Protein AF-A0A7S9CN85-F1 (afdb_monomer)

Secondary structure (DSSP, 8-state):
----------------------------HHHHHHHHHHHHHHHHTT--THHHHHHHHHHHHHHHHHHHHHHT-HHHHHHHHHHHHHHHHHHHHHHHHHHHHS-----PPPPPTTB-TTS-BSSSPPPP-PPPPEEEEE-SS-EEEEE--

Sequence (149 aa):
MSMVTRLSVLLLSAAAIASCGVAAKAQSAEEWAQVIAMDRKLVQSGASPELIQIDMTIAKMIPEGQAIVASHDQAKARQWSQKFHALMARKDQISRKYLAEHPFKYAGPKADPCLSPMGKNTCAPPPTPQPRRMCSINYGSTVGLIPCD

Solvent-accessible surface area (backbone atoms only — not comparable to full-atom values): 9652 Å² total; per-residue (Å²): 132,86,88,89,81,83,90,86,84,91,76,87,84,81,90,84,91,74,97,79,74,88,64,75,72,82,69,50,60,69,55,38,54,51,50,42,57,50,50,51,56,41,31,78,69,72,39,67,69,62,53,53,56,47,44,58,50,51,39,64,43,42,66,53,51,52,51,32,61,75,68,64,38,65,68,58,46,51,56,53,49,53,55,51,51,54,48,52,53,50,46,50,54,51,52,52,52,47,43,71,77,51,70,80,80,80,79,65,82,76,79,56,90,43,44,45,100,84,68,47,65,70,74,59,78,80,81,78,82,76,80,79,55,68,38,81,47,75,74,88,87,51,77,46,76,43,79,55,131

Structure (mmCIF, N/CA/C/O backbone):
data_AF-A0A7S9CN85-F1
#
_entry.id   AF-A0A7S9CN85-F1
#
loop_
_atom_site.group_PDB
_atom_site.id
_atom_site.type_symbol
_atom_site.label_atom_id
_atom_site.label_alt_id
_atom_site.label_comp_id
_atom_site.label_asym_id
_atom_site.label_entity_id
_atom_site.label_seq_id
_atom_site.pdbx_PDB_ins_code
_atom_site.Cartn_x
_atom_site.Cartn_y
_atom_site.Cartn_z
_atom_site.occupancy
_atom_site.B_iso_or_equiv
_atom_site.auth_seq_id
_atom_site.auth_comp_id
_atom_site.auth_asym_id
_atom_site.auth_atom_id
_atom_site.pdbx_PDB_model_num
ATOM 1 N N . MET A 1 1 ? -34.228 -13.626 34.090 1.00 33.50 1 MET A N 1
ATOM 2 C CA . MET A 1 1 ? -33.471 -14.580 33.242 1.00 33.50 1 MET A CA 1
ATOM 3 C C . MET A 1 1 ? -33.836 -14.313 31.787 1.00 33.50 1 MET A C 1
ATOM 5 O O . MET A 1 1 ? -34.970 -13.914 31.579 1.00 33.50 1 MET A O 1
ATOM 9 N N . SER A 1 2 ? -32.908 -14.543 30.847 1.00 31.89 2 SER A N 1
ATOM 10 C CA . SER A 1 2 ? -33.054 -14.428 29.373 1.00 31.89 2 SER A CA 1
ATOM 11 C C . SER A 1 2 ? -33.457 -13.041 28.834 1.00 31.89 2 SER A C 1
ATOM 13 O O . SER A 1 2 ? -34.507 -12.516 29.166 1.00 31.89 2 SER A O 1
ATOM 15 N N . MET A 1 3 ? -32.575 -12.300 28.155 1.00 32.56 3 MET A N 1
ATOM 16 C CA . MET A 1 3 ? -31.953 -12.501 26.825 1.00 32.56 3 MET A CA 1
ATOM 17 C C . MET A 1 3 ? -32.798 -11.984 25.649 1.00 32.56 3 MET A C 1
ATOM 19 O O . MET A 1 3 ? -33.989 -12.244 25.535 1.00 32.56 3 MET A O 1
ATOM 23 N N . VAL A 1 4 ? -32.117 -11.222 24.789 1.00 39.66 4 VAL A N 1
ATOM 24 C CA . VAL A 1 4 ? -32.655 -10.405 23.695 1.00 39.66 4 VAL A CA 1
ATOM 25 C C . VAL A 1 4 ? -32.729 -11.199 22.388 1.00 39.66 4 VAL A C 1
ATOM 27 O O . VAL A 1 4 ? -31.731 -11.789 21.977 1.00 39.66 4 VAL A O 1
ATOM 30 N N . THR A 1 5 ? -33.849 -11.077 21.670 1.00 38.81 5 THR A N 1
ATOM 31 C CA . THR A 1 5 ? -34.007 -11.501 20.265 1.00 38.81 5 THR A CA 1
ATOM 32 C C . THR A 1 5 ? -34.668 -10.337 19.512 1.00 38.81 5 THR A C 1
ATOM 34 O O . THR A 1 5 ? -35.816 -10.022 19.793 1.00 38.81 5 THR A O 1
ATOM 37 N N . ARG A 1 6 ? -33.925 -9.453 18.830 1.00 39.84 6 ARG A N 1
ATOM 38 C CA . ARG A 1 6 ? -33.339 -9.539 17.467 1.00 39.84 6 ARG A CA 1
ATOM 39 C C . ARG A 1 6 ? -34.356 -9.483 16.311 1.00 39.84 6 ARG A C 1
ATOM 41 O O . ARG A 1 6 ? -35.215 -10.347 16.228 1.00 39.84 6 ARG A O 1
ATOM 48 N N . LEU A 1 7 ? -34.062 -8.575 15.360 1.00 29.98 7 LEU A N 1
ATOM 49 C CA . LEU A 1 7 ? -34.639 -8.414 14.006 1.00 29.98 7 LEU A CA 1
ATOM 50 C C . LEU A 1 7 ? -36.117 -7.938 13.974 1.00 29.98 7 LEU A C 1
ATOM 52 O O . LEU A 1 7 ? -36.903 -8.327 14.822 1.00 29.98 7 LEU A O 1
ATOM 56 N N . SER A 1 8 ? -36.581 -7.062 13.069 1.00 38.91 8 SER A N 1
ATOM 57 C CA . SER A 1 8 ? -35.979 -6.416 11.883 1.00 38.91 8 SER A CA 1
ATOM 58 C C . SER A 1 8 ? -36.600 -5.032 11.638 1.00 38.91 8 SER A C 1
ATOM 60 O O . SER A 1 8 ? -37.818 -4.914 11.698 1.00 38.91 8 SER A O 1
ATOM 62 N N . VAL A 1 9 ? -35.811 -4.043 11.198 1.00 36.59 9 VAL A N 1
ATOM 63 C CA . VAL A 1 9 ? -36.303 -2.970 10.306 1.00 36.59 9 VAL A CA 1
ATOM 64 C C . VAL A 1 9 ? -35.252 -2.717 9.224 1.00 36.59 9 VAL A C 1
ATOM 66 O O . VAL A 1 9 ? -34.207 -2.120 9.473 1.00 36.59 9 VAL A O 1
ATOM 69 N N . LEU A 1 10 ? -35.535 -3.204 8.016 1.00 36.44 10 LEU A N 1
ATOM 70 C CA . LEU A 1 10 ? -34.863 -2.790 6.786 1.00 36.44 10 LEU A CA 1
ATOM 71 C C . LEU A 1 10 ? -35.450 -1.448 6.348 1.00 36.44 10 LEU A C 1
ATOM 73 O O . LEU A 1 10 ? -36.650 -1.379 6.103 1.00 36.44 10 LEU A O 1
ATOM 77 N N . LEU A 1 11 ? -34.615 -0.420 6.193 1.00 35.97 11 LEU A N 1
ATOM 78 C CA . LEU A 1 11 ? -34.972 0.822 5.500 1.00 35.97 11 LEU A CA 1
ATOM 79 C C . LEU A 1 11 ? -33.726 1.424 4.824 1.00 35.97 11 LEU A C 1
ATOM 81 O O . LEU A 1 11 ? -32.960 2.173 5.424 1.00 35.97 11 LEU A O 1
ATOM 85 N N . LEU A 1 12 ? -33.529 1.071 3.551 1.00 34.25 12 LEU A N 1
ATOM 86 C CA . LEU A 1 12 ? -32.894 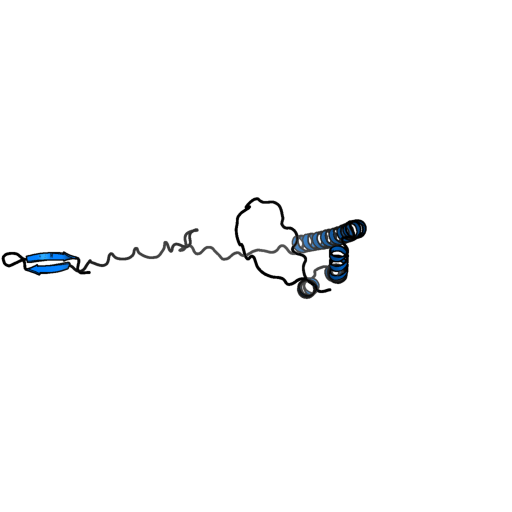1.952 2.561 1.00 34.25 12 LEU A CA 1
ATOM 87 C C . LEU A 1 12 ? -33.996 2.967 2.163 1.00 34.25 12 LEU A C 1
ATOM 89 O O . LEU A 1 12 ? -35.143 2.558 2.034 1.00 34.25 12 LEU A O 1
ATOM 93 N N . SER A 1 13 ? -33.813 4.270 1.939 1.00 36.62 13 SER A N 1
ATOM 94 C CA . SER A 1 13 ? -32.669 5.068 1.453 1.00 36.62 13 SER A CA 1
ATOM 95 C C . SER A 1 13 ? -32.759 6.503 2.071 1.00 36.62 13 SER A C 1
ATOM 97 O O . SER A 1 13 ? -33.527 6.682 3.007 1.00 36.62 13 SER A O 1
ATOM 99 N N . ALA A 1 14 ? -32.077 7.590 1.666 1.00 36.66 14 ALA A N 1
ATOM 100 C CA . ALA A 1 14 ? -31.208 7.887 0.517 1.00 36.66 14 ALA A CA 1
ATOM 101 C C . ALA A 1 14 ? -30.258 9.087 0.792 1.00 36.66 14 ALA A C 1
ATOM 103 O O . ALA A 1 14 ? -30.360 9.754 1.813 1.00 36.66 14 ALA A O 1
ATOM 104 N N . ALA A 1 15 ? -29.413 9.391 -0.201 1.00 34.78 15 ALA A N 1
ATOM 105 C CA . ALA A 1 15 ? -28.934 10.726 -0.595 1.00 34.78 15 ALA A CA 1
ATOM 106 C C . ALA A 1 15 ? -28.355 11.695 0.466 1.00 34.78 15 ALA A C 1
ATOM 108 O O . ALA A 1 15 ? -29.034 12.582 0.976 1.00 34.78 15 ALA A O 1
ATOM 109 N N . ALA A 1 16 ? -27.023 11.687 0.570 1.00 32.78 16 ALA A N 1
ATOM 110 C CA . ALA A 1 16 ? -26.239 12.916 0.700 1.00 32.78 16 ALA A CA 1
ATOM 111 C C . ALA A 1 16 ? -25.072 12.867 -0.304 1.00 32.78 16 ALA A C 1
ATOM 113 O O . ALA A 1 16 ? -24.110 12.125 -0.116 1.00 32.78 16 ALA A O 1
ATOM 114 N N . ILE A 1 17 ? -25.175 13.627 -1.399 1.00 47.62 17 ILE A N 1
ATOM 115 C CA . ILE A 1 17 ? -24.083 13.822 -2.363 1.00 47.62 17 ILE A CA 1
ATOM 116 C C . ILE A 1 17 ? -23.369 15.121 -1.987 1.00 47.62 17 ILE A C 1
ATOM 118 O O . ILE A 1 17 ? -23.887 16.196 -2.273 1.00 47.62 17 ILE A O 1
ATOM 122 N N . ALA A 1 18 ? -22.182 15.034 -1.385 1.00 34.41 18 ALA A N 1
ATOM 123 C CA . ALA A 1 18 ? -21.231 16.145 -1.347 1.00 34.41 18 ALA A CA 1
ATOM 124 C C . ALA A 1 18 ? -19.802 15.657 -1.063 1.00 34.41 18 ALA A C 1
ATOM 126 O O . ALA A 1 18 ? -19.492 15.113 -0.009 1.00 34.41 18 ALA A O 1
ATOM 127 N N . SER A 1 19 ? -18.933 15.896 -2.038 1.00 42.41 19 SER A N 1
ATOM 128 C CA . SER A 1 19 ? -17.479 15.748 -2.013 1.00 42.41 19 SER A CA 1
ATOM 129 C C . SER A 1 19 ? -16.785 16.205 -0.714 1.00 42.41 19 SER A C 1
ATOM 131 O O . SER A 1 19 ? -16.505 17.392 -0.559 1.00 42.41 19 SER A O 1
ATOM 133 N N . CYS A 1 20 ? -16.377 15.259 0.138 1.00 32.62 20 CYS A N 1
ATOM 134 C CA . CYS A 1 20 ? -15.020 15.201 0.708 1.00 32.62 20 CYS A CA 1
ATOM 135 C C . CYS A 1 20 ? -14.846 13.897 1.495 1.00 32.62 20 CYS A C 1
ATOM 137 O O . CYS A 1 20 ? -15.395 13.747 2.583 1.00 32.62 20 CYS A O 1
ATOM 139 N N . GLY A 1 21 ? -14.098 12.938 0.948 1.00 29.98 21 GLY A N 1
ATOM 140 C CA . GLY A 1 21 ? -13.905 11.658 1.625 1.00 29.98 21 GLY A CA 1
ATOM 141 C C . GLY A 1 21 ? -13.669 10.486 0.690 1.00 29.98 21 GLY A C 1
ATOM 142 O O . GLY A 1 21 ? -14.465 9.551 0.666 1.00 29.98 21 GLY A O 1
ATOM 143 N N . VAL A 1 22 ? -12.491 10.440 0.060 1.00 32.94 22 VAL A N 1
ATOM 144 C CA . VAL A 1 22 ? -11.813 9.140 -0.069 1.00 32.94 22 VAL A CA 1
ATOM 145 C C . VAL A 1 22 ? -11.303 8.782 1.329 1.00 32.94 22 VAL A C 1
ATOM 147 O O . VAL A 1 22 ? -10.1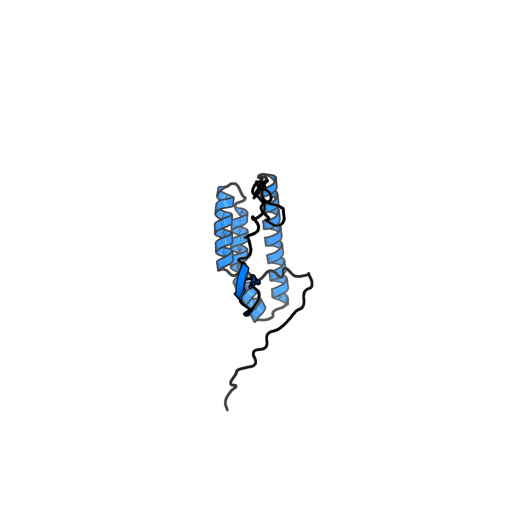10 8.820 1.618 1.00 32.94 22 VAL A O 1
ATOM 150 N N . ALA A 1 23 ? -12.241 8.490 2.236 1.00 34.88 23 ALA 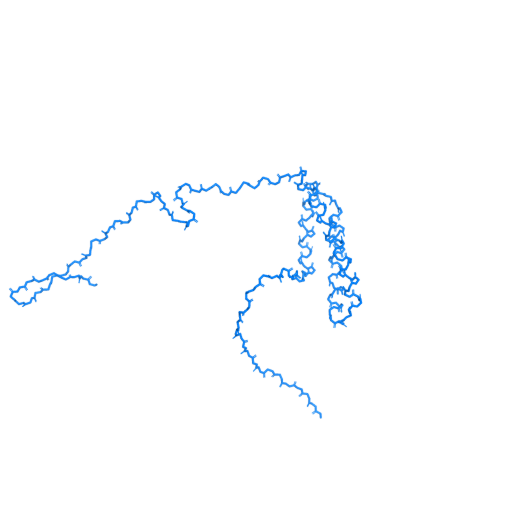A N 1
ATOM 151 C CA . ALA A 1 23 ? -11.930 7.753 3.441 1.00 34.88 23 ALA A CA 1
ATOM 152 C C . ALA A 1 23 ? -11.419 6.407 2.940 1.00 34.88 23 ALA A C 1
ATOM 154 O O . ALA A 1 23 ? -12.184 5.645 2.344 1.00 34.88 23 ALA A O 1
ATOM 155 N N . ALA A 1 24 ? -10.110 6.179 3.074 1.00 40.12 24 ALA A N 1
ATOM 156 C CA . ALA A 1 24 ? -9.470 4.966 2.603 1.00 40.12 24 ALA A CA 1
ATOM 157 C C . ALA A 1 24 ? -10.205 3.775 3.222 1.00 40.12 24 ALA A C 1
ATOM 159 O O . ALA A 1 24 ? -10.102 3.520 4.423 1.00 40.12 24 ALA A O 1
ATOM 160 N N . LYS A 1 25 ? -11.003 3.089 2.398 1.00 41.34 25 LYS A N 1
ATOM 161 C CA . LYS A 1 25 ? -11.722 1.883 2.795 1.00 41.34 25 LYS A CA 1
ATOM 162 C C . LYS A 1 25 ? -10.644 0.918 3.272 1.00 41.34 25 LYS A C 1
ATOM 164 O O . LYS A 1 25 ? -9.724 0.644 2.506 1.00 41.34 25 LYS A O 1
ATOM 169 N N . ALA A 1 26 ? -10.687 0.537 4.549 1.00 52.34 26 ALA A N 1
ATOM 170 C CA . ALA A 1 26 ? -9.568 -0.139 5.194 1.00 52.34 26 ALA A CA 1
ATOM 171 C C . ALA A 1 26 ? -9.252 -1.439 4.443 1.00 52.34 26 ALA A C 1
ATOM 173 O O . ALA A 1 26 ? -10.030 -2.389 4.506 1.00 52.34 26 ALA A O 1
ATOM 174 N N . GLN A 1 27 ? -8.144 -1.433 3.699 1.00 67.88 27 GLN A N 1
ATOM 175 C CA . GLN A 1 27 ? -7.755 -2.549 2.846 1.00 67.88 27 GLN A CA 1
ATOM 176 C C . GLN A 1 27 ? -7.398 -3.752 3.721 1.00 67.88 27 GLN A C 1
ATOM 178 O O . GLN A 1 27 ? -6.632 -3.640 4.681 1.00 67.88 27 GLN A O 1
ATOM 183 N N . SER A 1 28 ? -7.989 -4.888 3.379 1.00 78.62 28 SER A N 1
ATOM 184 C CA . SER A 1 28 ? -7.772 -6.196 3.988 1.00 78.62 28 SER A CA 1
ATOM 185 C C . SER A 1 28 ? -6.325 -6.677 3.831 1.00 78.62 28 SER A C 1
ATOM 187 O O . SER A 1 28 ? -5.571 -6.194 2.981 1.00 78.62 28 SER A O 1
ATOM 189 N N . ALA A 1 29 ? -5.919 -7.657 4.642 1.00 79.19 29 ALA A N 1
ATOM 190 C CA . ALA A 1 29 ? -4.589 -8.257 4.524 1.00 79.19 29 ALA A CA 1
ATOM 191 C C . ALA A 1 29 ? -4.396 -8.943 3.154 1.00 79.19 29 ALA A C 1
ATOM 193 O O . ALA A 1 29 ? -3.297 -8.941 2.599 1.00 79.19 29 ALA A O 1
ATOM 194 N N . GLU A 1 30 ? -5.479 -9.470 2.585 1.00 82.50 30 GLU A N 1
ATOM 195 C CA . GLU A 1 30 ? -5.557 -10.085 1.264 1.00 82.50 30 GLU A CA 1
ATOM 196 C C . GLU A 1 30 ? -5.324 -9.065 0.137 1.00 82.50 30 GLU A C 1
ATOM 198 O O . GLU A 1 30 ? -4.569 -9.345 -0.796 1.00 82.50 30 GLU A O 1
ATOM 203 N N . GLU A 1 31 ? -5.907 -7.865 0.229 1.00 88.06 31 GLU A N 1
ATOM 204 C CA . GLU A 1 31 ? -5.638 -6.768 -0.715 1.00 88.06 31 GLU A CA 1
ATOM 205 C C . GLU A 1 31 ? -4.162 -6.339 -0.650 1.00 88.06 31 GLU A C 1
ATOM 207 O O . GLU A 1 31 ? -3.512 -6.204 -1.688 1.00 88.06 31 GLU A O 1
ATOM 212 N N . TRP A 1 32 ? -3.575 -6.242 0.548 1.00 89.62 32 TRP A N 1
ATOM 213 C CA . TRP A 1 32 ? -2.140 -5.960 0.696 1.00 89.62 32 TRP A CA 1
ATOM 214 C C . TRP A 1 32 ? -1.235 -7.064 0.137 1.00 89.62 32 TRP A C 1
ATOM 216 O O . TRP A 1 32 ? -0.173 -6.761 -0.410 1.00 89.62 32 TRP A O 1
ATOM 226 N N . ALA A 1 33 ? -1.644 -8.334 0.189 1.00 90.19 33 ALA A N 1
ATOM 227 C CA . ALA A 1 33 ? -0.907 -9.415 -0.466 1.00 90.19 33 ALA A CA 1
ATOM 228 C C . ALA A 1 33 ? -0.870 -9.250 -2.000 1.00 90.19 33 ALA A C 1
ATOM 230 O O . ALA A 1 33 ? 0.149 -9.559 -2.626 1.00 90.19 33 ALA A O 1
ATOM 231 N N . GLN A 1 34 ? -1.936 -8.709 -2.606 1.00 91.44 34 GLN A N 1
ATOM 232 C CA . GLN A 1 34 ? -1.962 -8.370 -4.035 1.00 91.44 34 GLN A CA 1
ATOM 233 C C . GLN A 1 34 ? -1.055 -7.175 -4.354 1.00 91.44 34 GLN A C 1
ATOM 235 O O . GLN A 1 34 ? -0.297 -7.245 -5.323 1.00 91.44 34 GLN A O 1
ATOM 240 N N . VAL A 1 35 ? -1.058 -6.128 -3.516 1.00 90.94 35 VAL A N 1
ATOM 241 C CA . VAL A 1 35 ? -0.136 -4.980 -3.646 1.00 90.94 35 VAL A CA 1
ATOM 242 C C . VAL A 1 35 ? 1.321 -5.455 -3.612 1.00 90.94 35 VAL A C 1
ATOM 244 O O . VAL A 1 35 ? 2.072 -5.176 -4.542 1.00 90.94 35 VAL A O 1
ATOM 247 N N . ILE A 1 36 ? 1.701 -6.290 -2.635 1.00 93.38 36 ILE A N 1
ATOM 248 C CA . ILE A 1 36 ? 3.051 -6.884 -2.551 1.00 93.38 36 ILE A CA 1
ATOM 249 C C . ILE A 1 36 ? 3.399 -7.680 -3.823 1.00 93.38 36 ILE A C 1
ATOM 251 O O . ILE A 1 36 ? 4.540 -7.647 -4.291 1.00 93.38 36 ILE A O 1
ATOM 255 N N . ALA A 1 37 ? 2.444 -8.415 -4.400 1.00 93.94 37 ALA A N 1
ATOM 256 C CA . ALA A 1 37 ? 2.665 -9.180 -5.627 1.00 93.94 37 ALA A CA 1
ATOM 257 C C . ALA A 1 37 ? 2.831 -8.288 -6.874 1.00 93.94 37 ALA A C 1
ATOM 259 O O . ALA A 1 37 ? 3.600 -8.640 -7.772 1.00 93.94 37 ALA A O 1
ATOM 260 N N . MET A 1 38 ? 2.147 -7.141 -6.933 1.00 90.69 38 MET A N 1
ATOM 261 C CA . MET A 1 38 ? 2.330 -6.129 -7.978 1.00 90.69 38 MET A CA 1
ATOM 262 C C . MET A 1 38 ? 3.675 -5.416 -7.837 1.00 90.69 38 MET A C 1
ATOM 264 O O . MET A 1 38 ? 4.452 -5.393 -8.793 1.00 90.69 38 MET A O 1
ATOM 268 N N . ASP A 1 39 ? 3.998 -4.917 -6.645 1.00 92.88 39 ASP A N 1
ATOM 269 C CA . ASP A 1 39 ? 5.247 -4.198 -6.399 1.00 92.88 39 ASP A CA 1
ATOM 270 C C . ASP A 1 39 ? 6.468 -5.110 -6.599 1.00 92.88 39 ASP A C 1
ATOM 272 O O . ASP A 1 39 ? 7.497 -4.646 -7.082 1.00 92.88 39 ASP A O 1
ATOM 276 N N . ARG A 1 40 ? 6.362 -6.433 -6.376 1.00 95.19 40 ARG A N 1
ATOM 277 C CA . ARG A 1 40 ? 7.429 -7.392 -6.746 1.00 95.19 40 ARG A CA 1
ATOM 278 C C . ARG A 1 40 ? 7.747 -7.371 -8.243 1.00 95.19 40 ARG A C 1
ATOM 280 O O . ARG A 1 40 ? 8.921 -7.419 -8.602 1.00 95.19 40 ARG A O 1
ATOM 287 N N . LYS A 1 41 ? 6.733 -7.263 -9.110 1.00 93.62 41 LYS A N 1
ATOM 288 C CA . LYS A 1 41 ? 6.923 -7.134 -10.568 1.00 93.62 41 LYS A CA 1
ATOM 289 C C . LYS A 1 41 ? 7.516 -5.772 -10.933 1.00 93.62 41 LYS A C 1
ATOM 291 O O . LYS A 1 41 ? 8.343 -5.688 -11.837 1.00 93.62 41 LYS A O 1
ATOM 296 N N . LEU A 1 42 ? 7.131 -4.719 -10.211 1.00 89.88 42 LEU A N 1
ATOM 297 C CA . LEU A 1 42 ? 7.696 -3.377 -10.368 1.00 89.88 42 LEU A CA 1
ATOM 298 C C . LEU A 1 42 ? 9.184 -3.345 -9.987 1.00 89.88 42 LEU A C 1
ATOM 300 O O . LEU A 1 42 ? 9.993 -2.795 -10.725 1.00 89.88 42 LEU A O 1
ATOM 304 N N . VAL A 1 43 ? 9.569 -4.000 -8.887 1.00 94.06 43 VAL A N 1
ATOM 305 C CA . VAL A 1 43 ? 10.969 -4.137 -8.444 1.00 94.06 43 VAL A CA 1
ATOM 306 C C . VAL A 1 43 ? 11.793 -4.968 -9.428 1.00 94.06 43 VAL A C 1
ATOM 308 O O . VAL A 1 43 ? 12.903 -4.579 -9.777 1.00 94.06 43 VAL A O 1
ATOM 311 N N . GLN A 1 44 ? 11.232 -6.057 -9.968 1.00 92.94 44 GLN A N 1
ATOM 312 C CA . GLN A 1 44 ? 11.838 -6.795 -11.090 1.00 92.94 44 GLN A CA 1
ATOM 313 C C . GLN A 1 44 ? 12.003 -5.928 -12.353 1.00 92.94 44 GLN A C 1
ATOM 315 O O . GLN A 1 44 ? 12.866 -6.210 -13.178 1.00 92.94 44 GLN A O 1
ATOM 320 N N . SER A 1 45 ? 11.211 -4.858 -12.474 1.00 88.94 45 SER A N 1
ATOM 321 C CA . SER A 1 45 ? 11.245 -3.859 -13.550 1.00 88.94 45 SER A CA 1
ATOM 322 C C . SER A 1 45 ? 11.994 -2.571 -13.146 1.00 88.94 45 SER A C 1
ATOM 324 O O . SER A 1 45 ? 11.763 -1.511 -13.728 1.00 88.94 45 SER A O 1
ATOM 326 N N . GLY A 1 46 ? 12.868 -2.638 -12.132 1.00 89.19 46 GLY A N 1
ATOM 327 C CA . GLY A 1 46 ? 13.767 -1.551 -11.720 1.00 89.19 46 GLY A CA 1
ATOM 328 C C . GLY A 1 46 ? 13.262 -0.617 -10.612 1.00 89.19 46 GLY A C 1
ATOM 329 O O . GLY A 1 46 ? 13.968 0.327 -10.261 1.00 89.19 46 GLY A O 1
ATOM 330 N N . ALA A 1 47 ? 12.078 -0.844 -10.033 1.00 91.50 47 ALA A N 1
ATOM 331 C CA . ALA A 1 47 ? 11.619 -0.069 -8.876 1.00 91.50 47 ALA A CA 1
ATOM 332 C C . ALA A 1 47 ? 12.403 -0.415 -7.590 1.00 91.50 47 ALA A C 1
ATOM 334 O O . ALA A 1 47 ? 13.004 -1.483 -7.467 1.00 91.50 47 ALA A O 1
ATOM 335 N N . SER A 1 48 ? 12.385 0.482 -6.595 1.00 94.50 48 SER A N 1
ATOM 336 C CA . SER A 1 48 ? 13.134 0.277 -5.344 1.00 94.50 48 SER A CA 1
ATOM 337 C C . SER A 1 48 ? 12.599 -0.918 -4.535 1.00 94.50 48 SER A C 1
ATOM 339 O O . SER A 1 48 ? 11.401 -0.949 -4.236 1.00 94.50 48 SER A O 1
ATOM 341 N N . PRO A 1 49 ? 13.459 -1.849 -4.067 1.00 94.81 49 PRO A N 1
ATOM 342 C CA . PRO A 1 49 ? 13.045 -2.978 -3.226 1.00 94.81 49 PRO A CA 1
ATOM 343 C C . PRO A 1 49 ? 12.476 -2.551 -1.862 1.00 94.81 49 PRO A C 1
ATOM 345 O O . PRO A 1 49 ? 11.825 -3.347 -1.186 1.00 94.81 49 PRO A O 1
ATOM 348 N N . GLU A 1 50 ? 12.680 -1.291 -1.464 1.00 96.00 50 GLU A N 1
ATOM 349 C CA . GLU A 1 50 ? 12.094 -0.691 -0.263 1.00 96.00 50 GLU A CA 1
ATOM 350 C C . GLU A 1 50 ? 10.554 -0.716 -0.277 1.00 96.00 50 GLU A C 1
ATOM 352 O O . GLU A 1 50 ? 9.944 -0.876 0.780 1.00 96.00 50 GLU A O 1
ATOM 357 N N . LEU A 1 51 ? 9.926 -0.655 -1.463 1.00 94.62 51 LEU A N 1
ATOM 358 C CA . LEU A 1 51 ? 8.470 -0.770 -1.627 1.00 94.62 51 LEU A CA 1
ATOM 359 C C . LEU A 1 51 ? 7.915 -2.031 -0.949 1.00 94.62 51 LEU A C 1
ATOM 361 O O . LEU A 1 51 ? 6.962 -1.955 -0.178 1.00 94.62 51 LEU A O 1
ATOM 365 N N . ILE A 1 52 ? 8.579 -3.176 -1.144 1.00 95.81 52 ILE A N 1
ATOM 366 C CA . ILE A 1 52 ? 8.162 -4.463 -0.567 1.00 95.81 52 ILE A CA 1
ATOM 367 C C . ILE A 1 52 ? 8.227 -4.440 0.959 1.00 95.81 52 ILE A C 1
ATOM 369 O O . ILE A 1 52 ? 7.355 -4.996 1.624 1.00 95.81 52 ILE A O 1
ATOM 373 N N . GLN A 1 53 ? 9.249 -3.795 1.526 1.00 96.38 53 GLN A N 1
ATOM 374 C CA . GLN A 1 53 ? 9.412 -3.699 2.978 1.00 96.38 53 GLN A CA 1
ATOM 375 C C . GLN A 1 53 ? 8.353 -2.786 3.603 1.00 96.38 53 GLN A C 1
ATOM 377 O O . GLN A 1 53 ? 7.829 -3.094 4.676 1.00 96.38 53 GLN A O 1
ATOM 382 N N . ILE A 1 54 ? 7.994 -1.698 2.916 1.00 96.25 54 ILE A N 1
ATOM 383 C CA . ILE A 1 54 ? 6.896 -0.816 3.317 1.00 96.25 54 ILE A CA 1
ATOM 384 C C . ILE A 1 54 ? 5.569 -1.580 3.276 1.00 96.25 54 ILE A C 1
ATOM 386 O O . ILE A 1 54 ? 4.877 -1.635 4.292 1.00 96.25 54 ILE A O 1
ATOM 390 N N . ASP A 1 55 ? 5.254 -2.256 2.172 1.00 95.62 55 ASP A N 1
ATOM 391 C CA . ASP A 1 55 ? 3.992 -2.987 2.013 1.00 95.62 55 ASP A CA 1
ATOM 392 C C . ASP A 1 55 ? 3.858 -4.147 3.007 1.00 95.62 55 ASP A C 1
ATOM 394 O O . ASP A 1 55 ? 2.812 -4.321 3.629 1.00 95.62 55 ASP A O 1
ATOM 398 N N . MET A 1 56 ? 4.936 -4.904 3.244 1.00 95.56 56 MET A N 1
ATOM 399 C CA . MET A 1 56 ? 4.971 -5.941 4.284 1.00 95.56 56 MET A CA 1
ATOM 400 C C . MET A 1 56 ? 4.823 -5.369 5.700 1.00 95.56 56 MET A C 1
ATOM 402 O O . MET A 1 56 ? 4.322 -6.062 6.588 1.00 95.56 56 MET A O 1
ATOM 406 N N . THR A 1 57 ? 5.252 -4.127 5.936 1.00 95.94 57 THR A N 1
ATOM 407 C CA . THR A 1 57 ? 5.050 -3.439 7.219 1.00 95.94 57 THR A CA 1
ATOM 408 C C . THR A 1 57 ? 3.600 -2.992 7.371 1.00 95.94 57 THR A C 1
ATOM 410 O O . THR A 1 57 ? 3.008 -3.221 8.426 1.00 95.94 57 THR A O 1
ATOM 413 N N . ILE A 1 58 ? 2.998 -2.427 6.320 1.00 95.06 58 ILE A N 1
ATOM 414 C CA . ILE A 1 58 ? 1.595 -2.003 6.335 1.00 95.06 58 ILE A CA 1
ATOM 415 C C . ILE A 1 58 ? 0.662 -3.213 6.485 1.00 95.06 58 ILE A C 1
ATOM 417 O O . ILE A 1 58 ? -0.218 -3.186 7.341 1.00 95.06 58 ILE A O 1
ATOM 421 N N . ALA A 1 59 ? 0.907 -4.311 5.762 1.00 93.81 59 ALA A N 1
ATOM 422 C CA . ALA A 1 59 ? 0.137 -5.552 5.882 1.00 93.81 59 ALA A CA 1
ATOM 423 C C . ALA A 1 59 ? 0.087 -6.080 7.331 1.00 93.81 59 ALA A C 1
ATOM 425 O O . ALA A 1 59 ? -0.970 -6.481 7.815 1.00 93.81 59 ALA A O 1
ATOM 426 N N . LYS A 1 60 ? 1.212 -6.014 8.061 1.00 94.31 60 LYS A N 1
ATOM 427 C CA . LYS A 1 60 ? 1.289 -6.380 9.490 1.00 94.31 60 LYS A CA 1
ATOM 428 C C . LYS A 1 60 ? 0.545 -5.404 10.407 1.00 94.31 60 LYS A C 1
ATOM 430 O O . LYS A 1 60 ? 0.093 -5.808 11.473 1.00 94.31 60 LYS A O 1
ATOM 435 N N . MET A 1 61 ? 0.409 -4.141 10.005 1.00 94.75 61 MET A N 1
ATOM 436 C CA . MET A 1 61 ? -0.323 -3.116 10.755 1.00 94.75 61 MET A CA 1
ATOM 437 C C . MET A 1 61 ? -1.846 -3.202 10.586 1.00 94.75 61 MET A C 1
ATOM 439 O O . MET A 1 61 ? -2.560 -2.644 11.415 1.00 94.75 61 MET A O 1
ATOM 443 N N . ILE A 1 62 ? -2.374 -3.893 9.569 1.00 93.06 62 ILE A N 1
ATOM 444 C CA . ILE A 1 62 ? -3.829 -4.043 9.375 1.00 93.06 62 ILE A CA 1
ATOM 445 C C . ILE A 1 62 ? -4.533 -4.725 10.567 1.00 93.06 62 ILE A C 1
ATOM 447 O O . ILE A 1 62 ? -5.461 -4.113 11.103 1.00 93.06 62 ILE A O 1
ATOM 451 N N . PRO A 1 63 ? -4.117 -5.915 11.056 1.00 93.12 63 PRO A N 1
ATOM 452 C CA . PRO A 1 63 ? -4.752 -6.529 12.228 1.00 93.12 63 PRO A CA 1
ATOM 453 C C . PRO A 1 63 ? -4.568 -5.702 13.513 1.00 93.12 63 PRO A C 1
ATOM 455 O O . PRO A 1 63 ? -5.466 -5.662 14.352 1.00 93.12 63 PRO A O 1
ATOM 458 N N . GLU A 1 64 ? -3.449 -4.980 13.651 1.00 92.62 64 GLU A N 1
ATOM 459 C CA . GLU A 1 64 ? -3.230 -4.020 14.745 1.00 92.62 64 GLU A CA 1
ATOM 460 C C . GLU A 1 64 ? -4.284 -2.896 14.705 1.00 92.62 64 GLU A C 1
ATOM 462 O O . GLU A 1 64 ? -4.940 -2.616 15.708 1.00 92.62 64 GLU A O 1
ATOM 467 N N . GLY A 1 65 ? -4.519 -2.310 13.525 1.00 93.25 65 GLY A N 1
ATOM 468 C CA . GLY A 1 65 ? -5.532 -1.275 13.312 1.00 93.25 65 GLY A CA 1
ATOM 469 C C . GLY A 1 65 ? -6.955 -1.771 13.586 1.00 93.25 65 GLY A C 1
ATOM 470 O O . GLY A 1 65 ? -7.732 -1.075 14.238 1.00 93.25 65 GLY A O 1
ATOM 471 N N . GLN A 1 66 ? -7.287 -2.997 13.170 1.00 93.12 66 GLN A N 1
ATOM 472 C CA . GLN A 1 66 ? -8.577 -3.633 13.470 1.00 93.12 66 GLN A CA 1
ATOM 473 C C . GLN A 1 66 ? -8.799 -3.802 14.982 1.00 93.12 66 GLN A C 1
ATOM 475 O O . GLN A 1 66 ? -9.876 -3.476 15.485 1.00 93.12 66 GLN A O 1
ATOM 480 N N . ALA A 1 67 ? -7.780 -4.246 15.726 1.00 94.44 67 ALA A N 1
ATOM 481 C CA . ALA A 1 67 ? -7.853 -4.373 17.182 1.00 94.44 67 ALA A CA 1
ATOM 482 C C . ALA A 1 67 ? -7.998 -3.006 17.884 1.00 94.44 67 ALA A C 1
ATOM 484 O O . ALA A 1 67 ? -8.761 -2.868 18.846 1.00 94.44 67 ALA A O 1
ATOM 485 N N . ILE A 1 68 ? -7.315 -1.970 17.387 1.00 94.00 68 ILE A N 1
ATOM 486 C CA . ILE A 1 68 ? -7.440 -0.592 17.888 1.00 94.00 68 ILE A CA 1
ATOM 487 C C . ILE A 1 68 ? -8.857 -0.043 17.661 1.00 94.00 68 ILE A C 1
ATOM 489 O O . ILE A 1 68 ? -9.439 0.533 18.577 1.00 94.00 68 ILE A O 1
ATOM 493 N N . VAL A 1 69 ? -9.443 -0.269 16.479 1.00 92.50 69 VAL A N 1
ATOM 494 C CA . VAL A 1 69 ? -10.837 0.106 16.185 1.00 92.50 69 VAL A CA 1
ATOM 495 C C . VAL A 1 69 ? -11.808 -0.627 17.115 1.00 92.50 69 VAL A C 1
ATOM 497 O O . VAL A 1 69 ? -12.655 0.017 17.727 1.00 92.50 69 VAL A O 1
ATOM 500 N N . ALA A 1 70 ? -11.656 -1.943 17.297 1.00 95.44 70 ALA A N 1
ATOM 501 C CA . ALA A 1 70 ? -12.516 -2.727 18.188 1.00 95.44 70 ALA A CA 1
ATOM 502 C C . ALA A 1 70 ? -12.440 -2.260 19.659 1.00 95.44 70 ALA A C 1
ATOM 504 O O . ALA A 1 70 ? -13.460 -2.164 20.341 1.00 95.44 70 ALA A O 1
ATOM 505 N N . SER A 1 71 ? -11.239 -1.921 20.140 1.00 96.25 71 SER A N 1
ATOM 506 C CA . SER A 1 71 ? -10.998 -1.412 21.503 1.00 96.25 71 SER A CA 1
ATOM 507 C C . SER A 1 71 ? -11.281 0.083 21.691 1.00 96.25 71 SER A C 1
ATOM 509 O O . SER A 1 71 ? -11.239 0.564 22.821 1.00 96.25 71 SER A O 1
ATOM 511 N N . HIS A 1 72 ? -11.583 0.816 20.613 1.00 95.31 72 HIS A N 1
ATOM 512 C CA . HIS A 1 72 ? -11.836 2.262 20.605 1.00 95.31 72 HIS A CA 1
ATOM 513 C C . HIS A 1 72 ? -10.689 3.125 21.188 1.00 95.31 72 HIS A C 1
ATOM 515 O O . HIS A 1 72 ? -10.903 4.281 21.569 1.00 95.31 72 HIS A O 1
ATOM 521 N N . ASP A 1 73 ? -9.458 2.599 21.229 1.00 97.06 73 ASP A N 1
ATOM 522 C CA . ASP A 1 73 ? -8.292 3.250 21.842 1.00 97.06 73 ASP A CA 1
ATOM 523 C C . ASP A 1 73 ? -7.780 4.422 20.985 1.00 97.06 73 ASP A C 1
ATOM 525 O O . ASP A 1 73 ? -6.999 4.263 20.044 1.00 97.06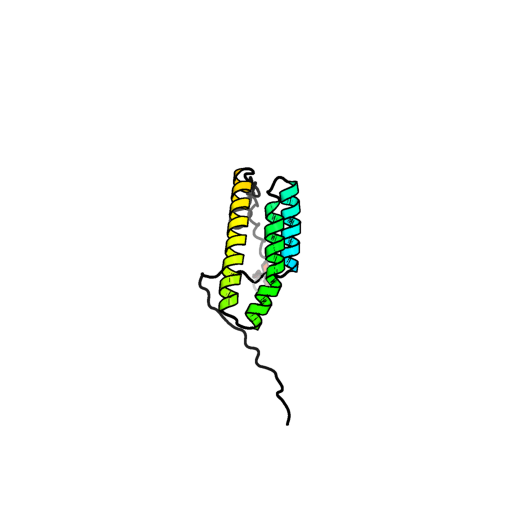 73 ASP A O 1
ATOM 529 N N . GLN A 1 74 ? -8.215 5.634 21.335 1.00 94.56 74 GLN A N 1
ATOM 530 C CA . GLN A 1 74 ? -7.870 6.866 20.620 1.00 94.56 74 GLN A CA 1
ATOM 531 C C . GLN A 1 74 ? -6.375 7.215 20.679 1.00 94.56 74 GLN A C 1
ATOM 533 O O . GLN A 1 74 ? -5.871 7.888 19.777 1.00 94.56 74 GLN A O 1
ATOM 538 N N . ALA A 1 75 ? -5.651 6.782 21.716 1.00 97.31 75 ALA A N 1
ATOM 539 C CA . ALA A 1 75 ? -4.222 7.055 21.838 1.00 97.31 75 ALA A CA 1
ATOM 540 C C . ALA A 1 75 ? -3.433 6.178 20.858 1.00 97.31 75 ALA A C 1
ATOM 542 O O . ALA A 1 75 ? -2.642 6.697 20.063 1.00 97.31 75 ALA A O 1
ATOM 543 N N . LYS A 1 76 ? -3.725 4.871 20.832 1.00 95.38 76 LYS A N 1
ATOM 544 C CA . LYS A 1 76 ? -3.140 3.949 19.850 1.00 95.38 76 LYS A CA 1
ATOM 545 C C . LYS A 1 76 ? -3.577 4.279 18.425 1.00 95.38 76 LYS A C 1
ATOM 547 O O . LYS A 1 76 ? -2.737 4.250 17.533 1.00 95.38 76 LYS A O 1
ATOM 552 N N . ALA A 1 77 ? -4.830 4.682 18.201 1.00 95.62 77 ALA A N 1
ATOM 553 C CA . ALA A 1 77 ? -5.312 5.089 16.877 1.00 95.62 77 ALA A CA 1
ATOM 554 C C . ALA A 1 77 ? -4.492 6.248 16.287 1.00 95.62 77 ALA A C 1
ATOM 556 O O . ALA A 1 77 ? -4.137 6.217 15.108 1.00 95.62 77 ALA A O 1
ATOM 557 N N . ARG A 1 78 ? -4.126 7.243 17.109 1.00 97.00 78 ARG A N 1
ATOM 558 C CA . ARG A 1 78 ? -3.256 8.355 16.688 1.00 97.00 78 ARG A CA 1
ATOM 559 C C . ARG A 1 78 ? -1.847 7.877 16.334 1.00 97.00 78 ARG A C 1
ATOM 561 O O . ARG A 1 78 ? -1.357 8.224 15.263 1.00 97.00 78 ARG A O 1
ATOM 568 N N . GLN A 1 79 ? -1.222 7.064 17.188 1.00 97.06 79 GLN A N 1
ATOM 569 C CA . GLN A 1 79 ? 0.132 6.534 16.957 1.00 97.06 79 GLN A CA 1
ATOM 570 C C . GLN A 1 79 ? 0.196 5.637 15.709 1.00 97.06 79 GLN A C 1
ATOM 572 O O . GLN A 1 79 ? 1.062 5.814 14.850 1.00 97.06 79 GLN A O 1
ATOM 577 N N . TRP A 1 80 ? -0.763 4.719 15.573 1.00 97.06 80 TRP A N 1
ATOM 578 C CA . TRP A 1 80 ? -0.917 3.844 14.413 1.00 97.06 80 TRP A CA 1
ATOM 579 C C . TRP A 1 80 ? -1.107 4.654 13.127 1.00 97.06 80 TRP A C 1
ATOM 581 O O . TRP A 1 80 ? -0.403 4.431 12.142 1.00 97.06 80 TRP A O 1
ATOM 591 N N . SER A 1 81 ? -1.994 5.656 13.161 1.00 96.12 81 SER A N 1
ATOM 592 C CA . SER A 1 81 ? -2.266 6.540 12.026 1.00 96.12 81 SER A CA 1
ATOM 593 C C . SER A 1 81 ? -1.025 7.330 11.605 1.00 96.12 81 SER A C 1
ATOM 595 O O . SER A 1 81 ? -0.712 7.376 10.418 1.00 96.12 81 SER A O 1
ATOM 597 N N . GLN A 1 82 ? -0.265 7.896 12.548 1.00 97.62 82 GLN A N 1
ATOM 598 C CA . GLN A 1 82 ? 0.987 8.603 12.249 1.00 97.62 82 GLN A CA 1
ATOM 599 C C . GLN A 1 82 ? 2.001 7.693 11.540 1.00 97.62 82 GLN A C 1
ATOM 601 O O . GLN A 1 82 ? 2.558 8.071 10.508 1.00 97.62 82 GLN A O 1
ATOM 606 N N . LYS A 1 83 ? 2.192 6.468 12.046 1.00 97.12 83 LYS A N 1
ATOM 607 C CA . LYS A 1 83 ? 3.085 5.467 11.443 1.00 97.12 83 LYS A CA 1
ATOM 608 C C . LYS A 1 83 ? 2.617 5.046 10.044 1.00 97.12 83 LYS A C 1
ATOM 610 O O . LYS A 1 83 ? 3.432 4.984 9.127 1.00 97.12 83 LYS A O 1
ATOM 615 N N . PHE A 1 84 ? 1.317 4.811 9.860 1.00 95.81 84 PHE A N 1
ATOM 616 C CA . PHE A 1 84 ? 0.729 4.455 8.565 1.00 95.81 84 PHE A CA 1
ATOM 617 C C . PHE A 1 84 ? 0.921 5.575 7.529 1.00 95.81 84 PHE A C 1
ATOM 619 O O . PHE A 1 84 ? 1.396 5.320 6.424 1.00 95.81 84 PHE A O 1
ATOM 626 N N . HIS A 1 85 ? 0.632 6.830 7.893 1.00 96.75 85 HIS A N 1
ATOM 627 C CA . HIS A 1 85 ? 0.819 7.977 7.001 1.00 96.75 85 HIS A CA 1
ATOM 628 C C . HIS A 1 85 ? 2.291 8.195 6.623 1.00 96.75 85 HIS A C 1
ATOM 630 O O . HIS A 1 85 ? 2.574 8.483 5.462 1.00 96.75 85 HIS A O 1
ATOM 636 N N . ALA A 1 86 ? 3.233 8.006 7.554 1.00 97.94 86 ALA A N 1
ATOM 637 C CA . ALA A 1 86 ? 4.665 8.095 7.258 1.00 97.94 86 ALA A CA 1
ATOM 638 C C . ALA A 1 86 ? 5.119 7.031 6.238 1.00 97.94 86 ALA A C 1
ATOM 640 O O . ALA A 1 86 ? 5.851 7.344 5.298 1.00 97.94 86 ALA A O 1
ATOM 641 N N . LEU A 1 87 ? 4.637 5.789 6.379 1.00 97.00 87 LEU A N 1
ATOM 642 C CA . LEU A 1 87 ? 4.901 4.703 5.428 1.00 97.00 87 LEU A CA 1
ATOM 643 C C . LEU A 1 87 ? 4.307 4.998 4.043 1.00 97.00 87 LEU A C 1
ATOM 645 O O . LEU A 1 87 ? 5.002 4.861 3.035 1.00 97.00 87 LEU A O 1
ATOM 649 N N . MET A 1 88 ? 3.058 5.471 3.984 1.00 95.06 88 MET A N 1
ATOM 650 C CA . MET A 1 88 ? 2.408 5.845 2.724 1.00 95.06 88 MET A CA 1
ATOM 651 C C . MET A 1 88 ? 3.112 7.017 2.031 1.00 95.06 88 MET A C 1
ATOM 653 O O . MET A 1 88 ? 3.346 6.947 0.827 1.00 95.06 88 MET A O 1
ATOM 657 N N . ALA A 1 89 ? 3.523 8.050 2.774 1.00 97.19 89 ALA A N 1
ATOM 658 C CA . ALA A 1 89 ? 4.292 9.174 2.236 1.00 97.19 89 ALA A CA 1
ATOM 659 C C . ALA A 1 89 ? 5.652 8.729 1.667 1.00 97.19 89 ALA A C 1
ATOM 661 O O . ALA A 1 89 ? 6.093 9.235 0.632 1.00 97.19 89 ALA A O 1
ATOM 662 N N . ARG A 1 90 ? 6.306 7.741 2.296 1.00 97.12 90 ARG A N 1
ATOM 663 C CA . ARG A 1 90 ? 7.549 7.160 1.776 1.00 97.12 90 ARG A CA 1
ATOM 664 C C . ARG A 1 90 ? 7.316 6.32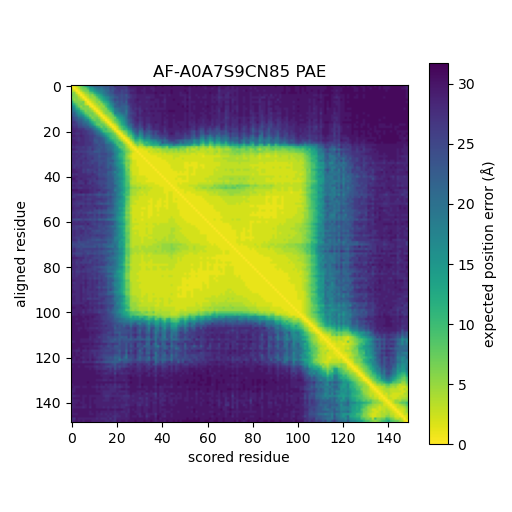7 0.511 1.00 97.12 90 ARG A C 1
ATOM 666 O O . ARG A 1 90 ? 8.057 6.511 -0.454 1.00 97.12 90 ARG A O 1
ATOM 673 N N . LYS A 1 91 ? 6.281 5.476 0.473 1.00 94.88 91 LYS A N 1
ATOM 674 C CA . LYS A 1 91 ? 5.887 4.719 -0.736 1.00 94.88 91 LYS A CA 1
ATOM 675 C C . LYS A 1 91 ? 5.611 5.670 -1.904 1.00 94.88 91 LYS A C 1
ATOM 677 O O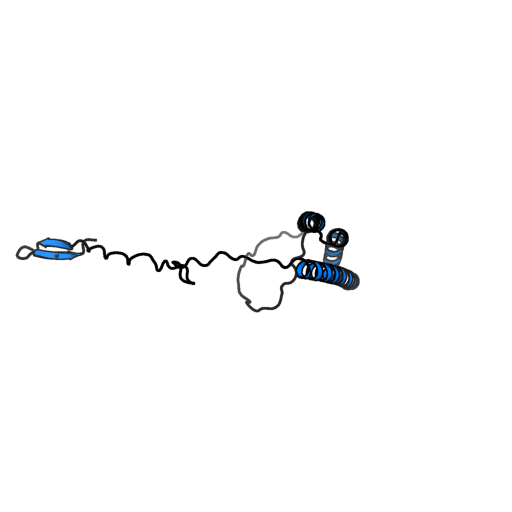 . LYS A 1 91 ? 6.166 5.502 -2.982 1.00 94.88 91 LYS A O 1
ATOM 682 N N . ASP A 1 92 ? 4.834 6.719 -1.658 1.00 94.31 92 ASP A N 1
ATOM 683 C CA . ASP A 1 92 ? 4.502 7.784 -2.609 1.00 94.31 92 ASP A CA 1
ATOM 684 C C . ASP A 1 92 ? 5.745 8.552 -3.119 1.00 94.31 92 ASP A C 1
ATOM 686 O O . ASP A 1 92 ? 5.890 8.775 -4.323 1.00 94.31 92 ASP A O 1
ATOM 690 N N . GLN A 1 93 ? 6.710 8.873 -2.246 1.00 95.56 93 GLN A N 1
ATOM 691 C CA . GLN A 1 93 ? 8.000 9.449 -2.657 1.00 95.56 93 GLN A CA 1
ATOM 692 C C . GLN A 1 93 ? 8.775 8.525 -3.614 1.00 95.56 93 GLN A C 1
ATOM 694 O O . GLN A 1 93 ? 9.319 8.999 -4.615 1.00 95.56 93 GLN A O 1
ATOM 699 N N . ILE A 1 94 ? 8.827 7.222 -3.320 1.00 93.69 94 ILE A N 1
ATOM 700 C CA . ILE A 1 94 ? 9.506 6.225 -4.160 1.00 93.69 94 ILE A CA 1
ATOM 701 C C . ILE A 1 94 ? 8.789 6.088 -5.509 1.00 93.69 94 ILE A C 1
ATOM 703 O O . ILE A 1 94 ? 9.438 6.167 -6.551 1.00 93.69 94 ILE A O 1
ATOM 707 N N . SER A 1 95 ? 7.461 5.954 -5.501 1.00 89.88 95 SER A N 1
ATOM 708 C CA . SER A 1 95 ? 6.642 5.844 -6.712 1.00 89.88 95 SER A CA 1
ATOM 709 C C . SER A 1 95 ? 6.780 7.069 -7.616 1.00 89.88 95 SER A C 1
ATOM 711 O O . SER A 1 95 ? 6.970 6.911 -8.821 1.00 89.88 95 SER A O 1
ATOM 713 N N . ARG A 1 96 ? 6.774 8.291 -7.059 1.00 91.06 96 ARG A N 1
ATOM 714 C CA . ARG A 1 96 ? 7.048 9.516 -7.833 1.00 91.06 96 ARG A CA 1
ATOM 715 C C . ARG A 1 96 ? 8.425 9.497 -8.486 1.00 91.06 96 ARG A C 1
ATOM 717 O O . ARG A 1 96 ? 8.529 9.852 -9.656 1.00 91.06 96 ARG A O 1
ATOM 724 N N . LYS A 1 97 ? 9.468 9.092 -7.752 1.00 91.62 97 LYS A N 1
ATOM 725 C CA . LYS A 1 97 ? 10.824 8.998 -8.309 1.00 91.62 97 LYS A CA 1
ATOM 726 C C . LYS A 1 97 ? 10.868 7.992 -9.464 1.00 91.62 97 LYS A C 1
ATOM 728 O O . LYS A 1 97 ? 11.338 8.337 -10.543 1.00 91.62 97 LYS A O 1
ATOM 733 N N . TYR A 1 98 ? 10.306 6.798 -9.266 1.00 89.88 98 TYR A N 1
ATOM 734 C CA . TYR A 1 98 ? 10.256 5.766 -10.300 1.00 89.88 98 TYR A CA 1
ATOM 735 C C . TYR A 1 98 ? 9.514 6.241 -11.558 1.00 89.88 98 TYR A C 1
ATOM 737 O O . TYR A 1 98 ? 10.026 6.058 -12.656 1.00 89.88 98 TYR A O 1
ATOM 745 N N . LEU A 1 99 ? 8.364 6.911 -11.414 1.00 88.62 99 LEU A N 1
ATOM 746 C CA . LEU A 1 99 ? 7.584 7.455 -12.537 1.00 88.62 99 LEU A CA 1
ATOM 747 C C . LEU A 1 99 ? 8.267 8.631 -13.258 1.00 88.62 99 LEU A C 1
ATOM 749 O O . LEU A 1 99 ? 8.035 8.821 -14.450 1.00 88.62 99 LEU A O 1
ATOM 753 N N . ALA A 1 100 ? 9.103 9.410 -12.566 1.00 89.31 100 ALA A N 1
ATOM 754 C CA . ALA A 1 100 ? 9.918 10.452 -13.193 1.00 89.31 100 ALA A CA 1
ATOM 755 C C . ALA A 1 100 ? 11.055 9.857 -14.046 1.00 89.31 100 ALA A C 1
ATOM 757 O O . ALA A 1 100 ? 11.377 10.391 -15.104 1.00 89.31 100 ALA A O 1
ATOM 758 N N . GLU A 1 101 ? 11.633 8.736 -13.604 1.00 88.31 101 GLU A N 1
ATOM 759 C CA . GLU A 1 101 ? 12.664 7.980 -14.331 1.00 88.31 101 GLU A CA 1
ATOM 760 C C . GLU A 1 101 ? 12.062 7.101 -15.450 1.00 88.31 101 GLU A C 1
ATOM 762 O O . GLU A 1 101 ? 12.689 6.895 -16.487 1.00 88.31 101 GLU A O 1
ATOM 767 N N . HIS A 1 102 ? 10.820 6.638 -15.273 1.00 85.25 102 HIS A N 1
ATOM 768 C CA . HIS A 1 102 ? 10.085 5.753 -16.182 1.00 85.25 102 HIS A CA 1
ATOM 769 C C . HIS A 1 102 ? 8.754 6.405 -16.601 1.00 85.25 102 HIS A C 1
ATOM 771 O O . HIS A 1 102 ? 7.682 5.971 -16.162 1.00 85.25 102 HIS A O 1
ATOM 777 N N . PRO A 1 103 ? 8.785 7.460 -17.441 1.00 78.56 103 PRO A N 1
ATOM 778 C CA . PRO A 1 103 ? 7.589 8.199 -17.828 1.00 78.56 103 PRO A CA 1
ATOM 779 C C . PRO A 1 103 ? 6.608 7.300 -18.586 1.00 78.56 103 PRO A C 1
ATOM 781 O O . PRO A 1 103 ? 6.828 6.924 -19.742 1.00 78.56 103 PRO A O 1
ATOM 784 N N . PHE A 1 104 ? 5.492 6.977 -17.932 1.00 69.81 104 PHE A N 1
ATOM 785 C CA . PHE A 1 104 ? 4.432 6.160 -18.507 1.00 69.81 104 PHE A CA 1
ATOM 786 C C . PHE A 1 104 ? 3.753 6.902 -19.666 1.00 69.81 104 PHE A C 1
ATOM 788 O O . PHE A 1 104 ? 2.922 7.792 -19.473 1.00 69.81 104 PHE A O 1
ATOM 795 N N . LYS A 1 105 ? 4.099 6.521 -20.898 1.00 64.69 105 LYS A N 1
ATOM 796 C CA . LYS A 1 105 ? 3.427 7.010 -22.104 1.00 64.69 105 LYS A CA 1
ATOM 797 C C . LYS A 1 105 ? 2.062 6.337 -22.221 1.00 64.69 105 LYS A C 1
ATOM 799 O O . LYS A 1 105 ? 1.948 5.271 -22.821 1.00 64.69 105 LYS A O 1
ATOM 804 N N . TYR A 1 106 ? 1.028 6.975 -21.673 1.00 58.72 106 TYR A N 1
ATOM 805 C CA . TYR A 1 106 ? -0.356 6.576 -21.919 1.00 58.72 106 TYR A CA 1
ATOM 806 C C . TYR A 1 106 ? -0.705 6.794 -23.397 1.00 58.72 106 TYR A C 1
ATOM 808 O O . TYR A 1 106 ? -1.168 7.858 -23.809 1.00 58.72 106 TYR A O 1
ATOM 816 N N . ALA A 1 107 ? -0.476 5.762 -24.206 1.00 54.94 107 ALA A N 1
ATOM 817 C CA . ALA A 1 107 ? -1.082 5.632 -25.518 1.00 54.94 107 ALA A CA 1
ATOM 818 C C . ALA A 1 107 ? -2.559 5.268 -25.316 1.00 54.94 107 ALA A C 1
ATOM 820 O O . ALA A 1 107 ? -2.939 4.099 -25.378 1.00 54.94 107 ALA A O 1
ATOM 821 N N . GLY A 1 108 ? -3.380 6.278 -25.019 1.00 58.81 108 GLY A N 1
ATOM 822 C CA . GLY A 1 108 ? -4.830 6.113 -24.993 1.00 58.81 108 GLY A CA 1
ATOM 823 C C . GLY A 1 108 ? -5.339 5.553 -26.328 1.00 58.81 108 GLY A C 1
ATOM 824 O O . GLY A 1 108 ? -4.672 5.730 -27.357 1.00 58.81 108 GLY A O 1
ATOM 825 N N . PRO A 1 109 ? -6.504 4.880 -26.342 1.00 65.31 109 PRO A N 1
ATOM 826 C CA . PRO A 1 109 ? -7.096 4.417 -27.589 1.00 65.31 109 PRO A CA 1
ATOM 827 C C . PRO A 1 109 ? -7.216 5.606 -28.544 1.00 65.31 109 PRO A C 1
ATOM 829 O O . PRO A 1 109 ? -7.766 6.648 -28.179 1.00 65.31 109 PRO A O 1
ATOM 832 N N . LYS A 1 110 ? -6.658 5.471 -29.755 1.00 69.50 110 LYS A N 1
ATOM 833 C CA . LYS A 1 110 ? -6.821 6.490 -30.797 1.00 69.50 110 LYS A CA 1
ATOM 834 C C . LYS A 1 110 ? -8.319 6.691 -30.997 1.00 69.50 110 LYS A C 1
ATOM 836 O O . LYS A 1 110 ? -9.026 5.709 -31.213 1.00 69.50 110 LYS A O 1
ATOM 841 N N . ALA A 1 111 ? -8.782 7.935 -30.898 1.00 72.56 111 ALA A N 1
ATOM 842 C CA . ALA A 1 111 ? -10.180 8.253 -31.139 1.00 72.56 111 ALA A CA 1
ATOM 843 C C . ALA A 1 111 ? -10.570 7.751 -32.536 1.00 72.56 111 ALA A C 1
ATOM 845 O O . ALA A 1 111 ? -9.894 8.071 -33.517 1.00 72.56 111 ALA A O 1
ATOM 846 N N . ASP A 1 112 ? -11.623 6.940 -32.607 1.00 78.00 112 ASP A N 1
ATOM 847 C CA . ASP A 1 112 ? -12.187 6.502 -33.878 1.00 78.00 112 ASP A CA 1
ATOM 848 C C . ASP A 1 112 ? -12.757 7.744 -34.588 1.00 78.00 112 ASP A C 1
ATOM 850 O O . ASP A 1 112 ? -13.661 8.379 -34.038 1.00 78.00 112 ASP A O 1
ATOM 854 N N . PRO A 1 113 ? -12.252 8.129 -35.777 1.00 81.50 113 PRO A N 1
ATOM 855 C CA . PRO A 1 113 ? -12.729 9.317 -36.484 1.00 81.50 113 PRO A CA 1
ATOM 856 C C . PRO A 1 113 ? -14.206 9.217 -36.896 1.00 81.50 113 PRO A C 1
ATOM 858 O O . PRO A 1 113 ? -14.822 10.239 -37.195 1.00 81.50 113 PRO A O 1
ATOM 861 N N . CYS A 1 114 ? -14.778 8.010 -36.899 1.00 83.69 114 CYS A N 1
ATOM 862 C CA . CYS A 1 114 ? -16.185 7.765 -37.172 1.00 83.69 114 CYS A CA 1
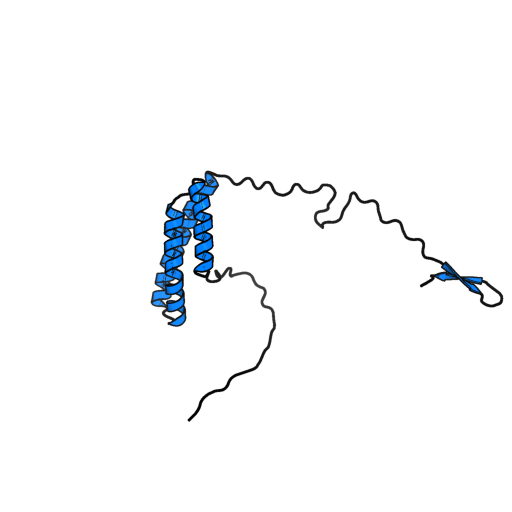ATOM 863 C C . CYS A 1 114 ? -17.078 7.793 -35.927 1.00 83.69 114 CYS A C 1
ATOM 865 O O . CYS A 1 114 ? -18.294 7.724 -36.087 1.00 83.69 114 CYS A O 1
ATOM 867 N N . LEU A 1 115 ? -16.539 7.908 -34.708 1.00 84.88 115 LEU A N 1
ATOM 868 C CA . LEU A 1 115 ? -17.334 8.031 -33.483 1.00 84.88 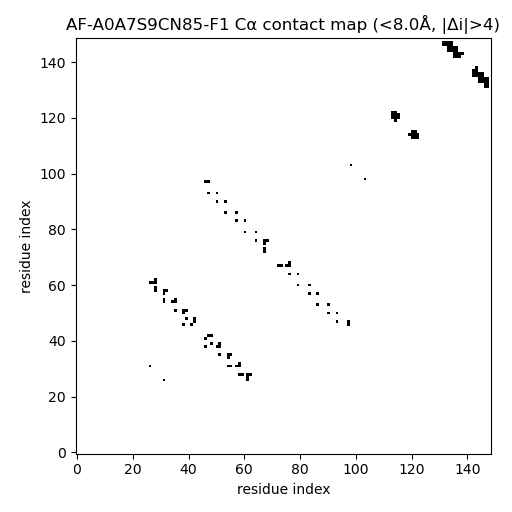115 LEU A CA 1
ATOM 869 C C . LEU A 1 115 ? -17.249 9.452 -32.921 1.00 84.88 115 LEU A C 1
ATOM 871 O O . LEU A 1 115 ? -16.177 9.965 -32.608 1.00 84.88 115 LEU A O 1
ATOM 875 N N . SER A 1 116 ? -18.406 10.087 -32.728 1.00 77.00 116 SER A N 1
ATOM 876 C CA . SER A 1 116 ? -18.468 11.345 -31.982 1.00 77.00 116 SER A CA 1
ATOM 877 C C . SER A 1 116 ? -18.076 11.133 -30.506 1.00 77.00 116 SER A C 1
ATOM 879 O O . SER A 1 116 ? -18.165 10.010 -30.004 1.00 77.00 116 SER A O 1
ATOM 881 N N . PRO A 1 117 ? -17.758 12.200 -29.745 1.00 73.81 117 PRO A N 1
ATOM 882 C CA . PRO A 1 117 ? -17.532 12.107 -28.296 1.00 73.81 117 PRO A CA 1
ATOM 883 C C . PRO A 1 117 ? -18.706 11.513 -27.493 1.00 73.81 117 PRO A C 1
ATOM 885 O O . PRO A 1 117 ? -18.530 11.137 -26.340 1.00 73.81 117 PRO A O 1
ATOM 888 N N . MET A 1 118 ? -19.900 11.418 -28.094 1.00 77.94 118 MET A N 1
ATOM 889 C CA . MET A 1 118 ? -21.092 10.779 -27.520 1.00 77.94 118 MET A CA 1
ATOM 890 C C . MET A 1 118 ? -21.317 9.343 -28.041 1.00 77.94 118 MET A C 1
ATOM 892 O O . MET A 1 118 ? -22.405 8.797 -27.879 1.00 77.94 118 MET A O 1
ATOM 896 N N . GLY A 1 119 ? -20.336 8.742 -28.721 1.00 78.44 119 GLY A N 1
ATOM 897 C CA . GLY A 1 119 ? -20.410 7.381 -29.266 1.00 78.44 119 GLY A CA 1
ATOM 898 C C . GLY A 1 119 ? -21.301 7.218 -30.504 1.00 78.44 119 GLY A C 1
ATOM 899 O O . GLY A 1 119 ? -21.559 6.092 -30.925 1.00 78.44 119 GLY A O 1
ATOM 900 N N . LYS A 1 120 ? -21.787 8.310 -31.113 1.00 80.62 120 LYS A N 1
ATOM 901 C CA . LYS A 1 120 ? -22.605 8.232 -32.333 1.00 80.62 120 LYS A CA 1
ATOM 902 C C . LYS A 1 120 ? -21.704 8.002 -33.544 1.00 80.62 120 LYS A C 1
ATOM 904 O O . LYS A 1 120 ? -20.816 8.817 -33.788 1.00 80.62 120 LYS A O 1
ATOM 909 N N . ASN A 1 121 ? -21.992 6.967 -34.335 1.00 84.00 121 ASN A N 1
ATOM 910 C CA . ASN A 1 121 ? -21.336 6.766 -35.624 1.00 84.00 121 ASN A CA 1
ATOM 911 C C . ASN A 1 121 ? -21.748 7.878 -36.611 1.00 84.00 121 ASN A C 1
ATOM 913 O O . ASN A 1 121 ? -22.925 7.999 -36.954 1.00 84.00 121 ASN A O 1
ATOM 917 N N . THR A 1 122 ? -20.791 8.707 -37.025 1.00 81.31 122 THR A N 1
ATOM 918 C CA . THR A 1 122 ? -20.963 9.812 -37.984 1.00 81.31 122 THR A CA 1
ATOM 919 C C . THR A 1 122 ? -20.649 9.414 -39.426 1.00 81.31 122 THR A C 1
ATOM 921 O O . THR A 1 122 ? -21.058 10.123 -40.341 1.00 81.31 122 THR A O 1
ATOM 924 N N . CYS A 1 123 ? -19.969 8.284 -39.639 1.00 85.00 123 CYS A N 1
ATOM 925 C CA . CYS A 1 123 ? -19.668 7.727 -40.961 1.00 85.00 123 CYS A CA 1
ATOM 926 C C . CYS A 1 123 ? -20.795 6.839 -41.518 1.00 85.00 123 CYS A C 1
ATOM 928 O O . CYS A 1 123 ? -20.782 6.499 -42.700 1.00 85.00 123 CYS A O 1
ATOM 930 N N . ALA A 1 124 ? -21.758 6.431 -40.687 1.00 81.06 124 ALA A N 1
ATOM 931 C CA . ALA A 1 124 ? -22.906 5.650 -41.132 1.00 81.06 124 ALA A CA 1
ATOM 932 C C . ALA A 1 124 ? -23.891 6.523 -41.943 1.00 81.06 124 ALA A C 1
ATOM 934 O O . ALA A 1 124 ? -24.227 7.625 -41.497 1.00 81.06 124 ALA A O 1
ATOM 935 N N . PRO A 1 125 ? -24.404 6.045 -43.095 1.00 73.38 125 PRO A N 1
ATOM 936 C CA . PRO A 1 125 ? -25.458 6.749 -43.820 1.00 73.38 125 PRO A CA 1
ATOM 937 C C . PRO A 1 125 ? -26.730 6.854 -42.958 1.00 73.38 125 PRO A C 1
ATOM 939 O O . PRO A 1 125 ? -26.980 5.979 -42.121 1.00 73.38 125 PRO A O 1
ATOM 942 N N . PRO A 1 126 ? -27.553 7.904 -43.139 1.00 70.44 126 PRO A N 1
ATOM 943 C CA . PRO A 1 126 ? -28.793 8.049 -42.385 1.00 70.44 126 PRO A CA 1
ATOM 944 C C . PRO A 1 126 ? -29.722 6.851 -42.649 1.00 70.44 126 PRO A C 1
ATOM 946 O O . PRO A 1 126 ? -29.799 6.388 -43.790 1.00 70.44 126 PRO A O 1
ATOM 949 N N . PRO A 1 127 ? -30.445 6.349 -41.629 1.00 66.19 127 PRO A N 1
ATOM 950 C CA . PRO A 1 127 ? -31.370 5.240 -41.818 1.00 66.19 127 PRO A CA 1
ATOM 951 C C . PRO A 1 127 ? -32.447 5.636 -42.829 1.00 66.19 127 PRO A C 1
ATOM 953 O O . PRO A 1 127 ? -33.127 6.652 -42.665 1.00 66.19 127 PRO A O 1
ATOM 956 N N . THR A 1 128 ? -32.601 4.832 -43.880 1.00 67.88 128 THR A N 1
ATOM 957 C CA . THR A 1 128 ? -33.636 5.025 -44.895 1.00 67.88 128 THR A CA 1
ATOM 958 C C . THR A 1 128 ? -35.019 4.981 -44.239 1.00 67.88 128 THR A C 1
ATOM 960 O O . THR A 1 128 ? -35.318 4.017 -43.526 1.00 67.88 128 THR A O 1
ATOM 963 N N . PRO A 1 129 ? -35.889 5.984 -44.466 1.00 63.41 129 PRO A N 1
ATOM 964 C CA . PRO A 1 129 ? -37.258 5.934 -43.974 1.00 63.41 129 PRO A CA 1
ATOM 965 C C . PRO A 1 129 ? -37.978 4.707 -44.541 1.00 63.41 129 PRO A C 1
ATOM 967 O O . PRO A 1 129 ? -38.182 4.601 -45.750 1.00 63.41 129 PRO A O 1
ATOM 970 N N . GLN A 1 130 ? -38.364 3.777 -43.666 1.00 61.97 130 GLN A N 1
ATOM 971 C CA . GLN A 1 130 ? -39.233 2.659 -44.030 1.00 61.97 130 GLN A CA 1
ATOM 972 C C . GLN A 1 130 ? -40.567 3.237 -44.543 1.00 61.97 130 GLN A C 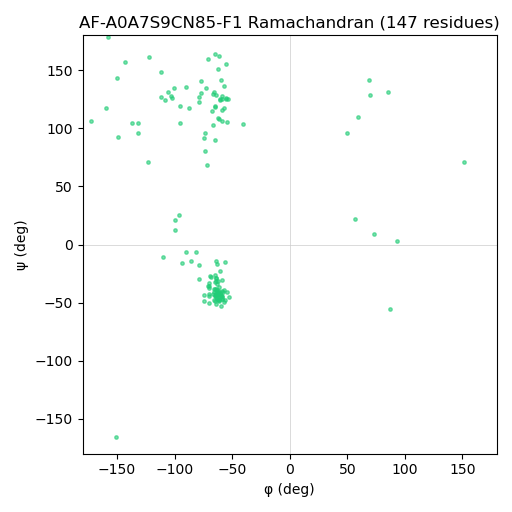1
ATOM 974 O O . GLN A 1 130 ? -41.197 4.011 -43.811 1.00 61.97 130 GLN A O 1
ATOM 979 N N . PRO A 1 131 ? -41.026 2.903 -45.764 1.00 59.56 131 PRO A N 1
ATOM 980 C CA . PRO A 1 131 ? -42.331 3.349 -46.229 1.00 59.56 131 PRO A CA 1
ATOM 981 C C . PRO A 1 131 ? -43.412 2.707 -45.353 1.00 59.56 131 PRO A C 1
ATOM 983 O O . PRO A 1 131 ? -43.523 1.481 -45.284 1.00 59.56 131 PRO A O 1
ATOM 986 N N . ARG A 1 132 ? -44.210 3.535 -44.666 1.00 65.50 132 ARG A N 1
ATOM 987 C CA . ARG A 1 132 ? -45.355 3.051 -43.881 1.00 65.50 132 ARG A CA 1
ATOM 988 C C . ARG A 1 132 ? -46.304 2.305 -44.817 1.00 65.50 132 ARG A C 1
ATOM 990 O O . ARG A 1 132 ? -46.728 2.863 -45.829 1.00 65.50 132 ARG A O 1
ATOM 997 N N . ARG A 1 133 ? -46.637 1.056 -44.484 1.00 67.75 133 ARG A N 1
ATOM 998 C CA . ARG A 1 133 ? -47.637 0.291 -45.237 1.00 67.75 133 ARG A CA 1
ATOM 999 C C . ARG A 1 133 ? -48.986 0.993 -45.091 1.00 67.75 133 ARG A C 1
ATOM 1001 O O . ARG A 1 133 ? -49.394 1.308 -43.978 1.00 67.75 133 ARG A O 1
ATOM 1008 N N . MET A 1 134 ? -49.641 1.259 -46.217 1.00 78.81 134 MET A N 1
ATOM 1009 C CA . MET A 1 134 ? -50.989 1.821 -46.268 1.00 78.81 134 MET A CA 1
ATOM 1010 C C . MET A 1 134 ? -51.974 0.699 -46.602 1.00 78.81 134 MET A C 1
ATOM 1012 O O . MET A 1 134 ? -51.785 -0.022 -47.582 1.00 78.81 134 MET A O 1
ATOM 1016 N N . CYS A 1 135 ? -53.015 0.563 -45.793 1.00 78.00 135 CYS A N 1
ATOM 1017 C CA . CYS A 1 135 ? -54.085 -0.410 -45.922 1.00 78.00 135 CYS A CA 1
ATOM 1018 C C . CYS A 1 135 ? -55.318 0.249 -46.554 1.00 78.00 135 CYS A C 1
ATOM 1020 O O . CYS A 1 135 ? -55.718 1.349 -46.175 1.00 78.00 135 CYS A O 1
ATOM 1022 N N . SER A 1 136 ? -55.919 -0.438 -47.525 1.00 81.19 136 SER A N 1
ATOM 1023 C CA . SER A 1 136 ? -57.129 -0.006 -48.229 1.00 81.19 136 SER A CA 1
ATOM 1024 C C . SER A 1 136 ? -58.380 -0.472 -47.484 1.00 81.19 136 SER A C 1
ATOM 1026 O O . SER A 1 136 ? -58.627 -1.675 -47.406 1.00 81.19 136 SER A O 1
ATOM 1028 N N . ILE A 1 137 ? -59.203 0.465 -47.010 1.00 77.44 137 ILE A N 1
ATOM 1029 C CA . ILE A 1 137 ? -60.528 0.197 -46.435 1.00 77.44 137 ILE A CA 1
ATOM 1030 C C . ILE A 1 137 ? -61.606 0.627 -47.431 1.00 77.44 137 ILE A C 1
ATOM 1032 O O . ILE A 1 137 ? -61.572 1.737 -47.959 1.00 77.44 137 ILE A O 1
ATOM 1036 N N . ASN A 1 138 ? -62.576 -0.254 -47.670 1.00 81.81 138 ASN A N 1
ATOM 1037 C CA . ASN A 1 138 ? -63.747 0.025 -48.495 1.00 81.81 138 ASN A CA 1
ATOM 1038 C C . ASN A 1 138 ? -64.922 0.458 -47.600 1.00 81.81 138 ASN A C 1
ATOM 1040 O O . ASN A 1 138 ? -65.369 -0.311 -46.752 1.00 81.81 138 ASN A O 1
ATOM 1044 N N . TYR A 1 139 ? -65.426 1.675 -47.811 1.00 71.31 139 TYR A N 1
ATOM 1045 C CA . TYR A 1 139 ? -66.562 2.274 -47.098 1.00 71.31 139 TYR A CA 1
ATOM 1046 C C . TYR A 1 139 ? -67.893 2.112 -47.864 1.00 71.31 139 TYR A C 1
ATOM 1048 O O . TYR A 1 139 ? -68.814 2.913 -47.723 1.00 71.31 139 TYR A O 1
ATOM 1056 N N . GLY A 1 140 ? -67.996 1.093 -48.720 1.00 74.94 140 GLY A N 1
ATOM 1057 C CA . GLY A 1 140 ? -69.168 0.785 -49.541 1.00 74.94 140 GLY A CA 1
ATOM 1058 C C . GLY A 1 140 ? -69.171 1.527 -50.879 1.00 74.94 140 GLY A C 1
ATOM 1059 O O . GLY A 1 140 ? -69.244 0.887 -51.924 1.00 74.94 140 GLY A O 1
ATOM 1060 N N . SER A 1 141 ? -69.068 2.860 -50.860 1.00 62.84 141 SER A N 1
ATOM 1061 C CA . SER A 1 141 ? -69.060 3.702 -52.073 1.00 62.84 141 SER A CA 1
ATOM 1062 C C . SER A 1 141 ? -67.712 4.358 -52.394 1.00 62.84 141 SER A C 1
ATOM 1064 O O . SER A 1 141 ? -67.541 4.888 -53.491 1.00 62.84 141 SER A O 1
ATOM 1066 N N . THR A 1 142 ? -66.742 4.313 -51.477 1.00 62.19 142 THR A N 1
ATOM 1067 C CA . THR A 1 142 ? -65.383 4.846 -51.667 1.00 62.19 142 THR A CA 1
ATOM 1068 C C . THR A 1 142 ? -64.338 3.955 -50.998 1.00 62.19 142 THR A C 1
ATOM 1070 O O . THR A 1 142 ? -64.632 3.213 -50.060 1.00 62.19 142 THR A O 1
ATOM 1073 N N . VAL A 1 143 ? -63.095 4.038 -51.476 1.00 74.75 143 VAL A N 1
ATOM 1074 C CA . VAL A 1 143 ? -61.935 3.370 -50.874 1.00 74.75 143 VAL A CA 1
ATOM 1075 C C . VAL A 1 143 ? -61.008 4.424 -50.277 1.00 74.75 143 VAL A C 1
ATOM 1077 O O . VAL A 1 143 ? -60.619 5.365 -50.968 1.00 74.75 143 VAL A O 1
ATOM 1080 N N . GLY A 1 144 ? -60.656 4.267 -49.001 1.00 72.94 144 GLY A N 1
ATOM 1081 C CA . GLY A 1 144 ? -59.693 5.111 -48.294 1.00 72.94 144 GLY A CA 1
ATOM 1082 C C . GLY A 1 144 ? -58.417 4.346 -47.946 1.00 72.94 144 GLY A C 1
ATOM 1083 O O . GLY A 1 144 ? -58.456 3.142 -47.699 1.00 72.94 144 GLY A O 1
ATOM 1084 N N . LEU A 1 145 ? -57.284 5.051 -47.910 1.00 79.75 145 LEU A N 1
ATOM 1085 C CA . LEU A 1 145 ? -56.004 4.517 -47.441 1.00 79.75 145 LEU A CA 1
ATOM 1086 C C . LEU A 1 145 ? -55.726 5.017 -46.020 1.00 79.75 145 LEU A C 1
ATOM 1088 O O . LEU A 1 145 ? -55.717 6.224 -45.786 1.00 79.75 145 LEU A O 1
ATOM 1092 N N . ILE A 1 146 ? -55.462 4.096 -45.095 1.00 77.44 146 ILE A N 1
ATOM 1093 C CA . ILE A 1 146 ? -55.000 4.390 -43.729 1.00 77.44 146 ILE A CA 1
ATOM 1094 C C . ILE A 1 146 ? -53.653 3.698 -43.471 1.00 77.44 146 ILE A C 1
ATOM 1096 O O . ILE A 1 146 ? -53.331 2.748 -44.182 1.00 77.44 146 ILE A O 1
ATOM 1100 N N . PRO A 1 147 ? -52.852 4.101 -42.470 1.00 79.25 147 PRO A N 1
ATOM 1101 C CA . PRO A 1 147 ? -51.717 3.292 -42.032 1.00 79.25 147 PRO A CA 1
ATOM 1102 C C . PRO A 1 147 ? -52.178 1.884 -41.621 1.00 79.25 147 PRO A C 1
ATOM 1104 O O . PRO A 1 147 ? -53.191 1.746 -40.940 1.00 79.25 147 PRO A O 1
ATOM 1107 N N . CYS A 1 148 ? -51.445 0.852 -42.037 1.00 71.94 148 CYS A N 1
ATOM 1108 C CA . CYS A 1 148 ? -51.545 -0.464 -41.415 1.00 71.94 148 CYS A CA 1
ATOM 1109 C C . CYS A 1 148 ? -50.782 -0.432 -40.083 1.00 71.94 148 CYS A C 1
ATOM 1111 O O . CYS A 1 148 ? -49.614 -0.025 -40.083 1.00 71.94 148 CYS A O 1
ATOM 1113 N N . ASP A 1 149 ? -51.416 -0.899 -39.009 1.00 67.19 149 ASP A N 1
ATOM 1114 C CA . ASP A 1 149 ? -50.735 -1.338 -37.783 1.00 67.19 149 ASP A CA 1
ATOM 1115 C C . ASP A 1 149 ? -50.231 -2.792 -37.931 1.00 67.19 149 ASP A C 1
ATOM 1117 O O . ASP A 1 149 ? -50.894 -3.577 -38.655 1.00 67.19 149 ASP A O 1
#

pLDDT: mean 76.83, std 21.26, range [29.98, 97.94]

Foldseek 3Di:
DDDDDDDDDDDDDDDDDDDDDPPPPLDALVNLVVVLVVVVVVVVVPADPVLNVLSVVVSVLSVVCVVCVVVVPPVVNVVSVVSNVVSVVVNVVRVVVSCVVVVDDPPDPDPDPQQDPVRDGNVDDDDDDDPFDWDWDDPPPDIDTDGDD

Mean predicted aligned error: 17.94 Å

Radius of gyration: 31.83 Å; Cα contacts (8 Å, |Δi|>4): 75; chains: 1; bounding box: 83×31×85 Å

Nearest PDB structures (foldseek):
  2cpt-assembly1_A  TM=3.513E-01  e=3.355E+00  Homo sapiens